Protein AF-A0A519DH75-F1 (afdb_monomer_lite)

Structure (mmCIF, N/CA/C/O backbone):
data_AF-A0A519DH75-F1
#
_entry.id   AF-A0A519DH75-F1
#
loop_
_atom_site.group_PDB
_atom_site.id
_atom_site.type_symbol
_atom_site.label_atom_id
_atom_site.label_alt_id
_atom_site.label_comp_id
_atom_site.label_asym_id
_atom_site.label_entity_id
_atom_site.label_seq_id
_atom_site.pdbx_PDB_ins_code
_atom_site.Cartn_x
_atom_site.Cartn_y
_atom_site.Cartn_z
_atom_site.occupancy
_atom_site.B_iso_or_equiv
_atom_site.auth_seq_id
_atom_site.auth_comp_id
_atom_site.auth_asym_id
_atom_site.auth_atom_id
_atom_site.pdbx_PDB_model_num
ATOM 1 N N . MET A 1 1 ? 2.608 -22.176 -23.591 1.00 41.28 1 MET A N 1
ATOM 2 C CA . MET A 1 1 ? 2.104 -20.956 -24.257 1.00 41.28 1 MET A CA 1
ATOM 3 C C . MET A 1 1 ? 1.040 -20.354 -23.353 1.00 41.28 1 MET A C 1
ATOM 5 O O . MET A 1 1 ? -0.090 -20.808 -23.379 1.00 41.28 1 MET A O 1
ATOM 9 N N . GLN A 1 2 ? 1.446 -19.447 -22.464 1.00 48.12 2 GLN A N 1
ATOM 10 C CA . GLN A 1 2 ? 0.586 -18.844 -21.431 1.00 48.12 2 GLN A CA 1
ATOM 11 C C . GLN A 1 2 ? 1.111 -17.439 -21.049 1.00 48.12 2 GLN A C 1
ATOM 13 O O . GLN A 1 2 ? 0.961 -17.011 -19.919 1.00 48.12 2 GLN A O 1
ATOM 18 N N . SER A 1 3 ? 1.824 -16.746 -21.954 1.00 58.59 3 SER A N 1
ATOM 19 C CA . SER A 1 3 ? 2.622 -15.555 -21.591 1.00 58.59 3 SER A CA 1
ATOM 20 C C . SER A 1 3 ? 2.053 -14.210 -22.051 1.00 58.59 3 SER A C 1
ATOM 22 O O . SER A 1 3 ? 2.518 -13.182 -21.578 1.00 58.59 3 SER A O 1
ATOM 24 N N . GLY A 1 4 ? 1.075 -14.184 -22.963 1.00 61.03 4 GLY A N 1
ATOM 25 C CA . GLY A 1 4 ? 0.545 -12.925 -23.506 1.00 61.03 4 GLY A CA 1
ATOM 26 C C . GLY A 1 4 ? -0.409 -12.196 -22.554 1.00 61.03 4 GLY A C 1
ATOM 27 O O . GLY A 1 4 ? -0.305 -10.986 -22.391 1.00 61.03 4 GLY A O 1
ATOM 28 N N . SER A 1 5 ? -1.307 -12.934 -21.894 1.00 67.19 5 SER A N 1
ATOM 29 C CA . SER A 1 5 ? -2.309 -12.374 -20.975 1.00 67.19 5 SER A CA 1
ATOM 30 C C . SER A 1 5 ? -1.692 -11.884 -19.668 1.00 67.19 5 SER A C 1
ATOM 32 O O . SER A 1 5 ? -1.996 -10.785 -19.220 1.00 67.19 5 SER A O 1
ATOM 34 N N . ASP A 1 6 ? -0.790 -12.676 -19.087 1.00 69.31 6 ASP A N 1
ATOM 35 C CA . ASP A 1 6 ? -0.161 -12.368 -17.800 1.00 69.31 6 ASP A CA 1
ATOM 36 C C . ASP A 1 6 ? 0.754 -11.145 -17.894 1.00 69.31 6 ASP A C 1
ATOM 38 O O . ASP A 1 6 ? 0.817 -10.344 -16.966 1.00 69.31 6 ASP A O 1
ATOM 42 N N . SER A 1 7 ? 1.441 -10.981 -19.028 1.00 74.50 7 SER A N 1
ATOM 43 C CA . SER A 1 7 ? 2.281 -9.809 -19.284 1.00 74.50 7 SER A CA 1
ATOM 44 C C . SER A 1 7 ? 1.445 -8.537 -19.412 1.00 74.50 7 SER A C 1
ATOM 46 O O . SER A 1 7 ? 1.816 -7.514 -18.847 1.00 74.50 7 SER A O 1
ATOM 48 N N . ALA A 1 8 ? 0.318 -8.597 -20.128 1.00 80.44 8 ALA A N 1
ATOM 49 C CA . ALA A 1 8 ? -0.571 -7.450 -20.295 1.00 80.44 8 ALA A CA 1
ATOM 50 C C . ALA A 1 8 ? -1.243 -7.052 -18.971 1.00 80.44 8 ALA A C 1
ATOM 52 O O . ALA A 1 8 ? -1.304 -5.870 -18.648 1.00 80.44 8 ALA A O 1
ATOM 53 N N . LEU A 1 9 ? -1.688 -8.034 -18.176 1.00 83.06 9 LEU A N 1
ATOM 54 C CA . LEU A 1 9 ? -2.251 -7.789 -16.846 1.00 83.06 9 LEU A CA 1
ATOM 55 C C . LEU A 1 9 ? -1.218 -7.131 -15.922 1.00 83.06 9 LEU A C 1
ATOM 57 O O . LEU A 1 9 ? -1.532 -6.166 -15.238 1.00 83.06 9 LEU A O 1
ATOM 61 N N . SER A 1 10 ? 0.021 -7.627 -15.926 1.00 80.25 10 SER A N 1
ATOM 62 C CA . SER A 1 10 ? 1.094 -7.064 -15.103 1.00 80.25 10 SER A CA 1
ATOM 63 C C . SER A 1 10 ? 1.422 -5.621 -15.487 1.00 80.25 10 SER A C 1
ATOM 65 O O . SER A 1 10 ? 1.616 -4.791 -14.609 1.00 80.25 10 SER A O 1
ATOM 67 N N . GLN A 1 11 ? 1.457 -5.305 -16.784 1.00 83.62 11 GLN A N 1
ATOM 68 C CA . GLN A 1 11 ? 1.666 -3.933 -17.261 1.00 83.62 11 GLN A CA 1
ATOM 69 C C . GLN A 1 11 ? 0.516 -3.006 -16.862 1.00 83.62 11 GLN A C 1
ATOM 71 O O . GLN A 1 11 ? 0.757 -1.874 -16.459 1.00 83.62 11 GLN A O 1
ATOM 76 N N . LEU A 1 12 ? -0.722 -3.497 -16.929 1.00 90.38 12 LEU A N 1
ATOM 77 C CA . LEU A 1 12 ? -1.891 -2.741 -16.495 1.00 90.38 12 LEU A CA 1
ATOM 78 C C . LEU A 1 12 ? -1.820 -2.421 -14.995 1.00 90.38 12 LEU A C 1
ATOM 80 O O . LEU A 1 12 ? -2.063 -1.284 -14.621 1.00 90.38 12 LEU A O 1
ATOM 84 N N . ARG A 1 13 ? -1.386 -3.372 -14.159 1.00 91.44 13 ARG A N 1
ATOM 85 C CA . ARG A 1 13 ? -1.165 -3.148 -12.718 1.00 91.44 13 ARG A CA 1
ATOM 86 C C . ARG A 1 13 ? -0.083 -2.109 -12.428 1.00 91.44 13 ARG A C 1
ATOM 88 O O . ARG A 1 13 ? -0.255 -1.302 -11.525 1.00 91.44 13 ARG A O 1
ATOM 95 N N . VAL A 1 14 ? 1.012 -2.110 -13.194 1.00 90.50 14 VAL A N 1
ATOM 96 C CA . VAL A 1 14 ? 2.041 -1.059 -13.091 1.00 90.50 14 VAL A CA 1
ATOM 97 C C . VAL A 1 14 ? 1.432 0.303 -13.421 1.00 90.50 14 VAL A C 1
ATOM 99 O O . VAL A 1 14 ? 1.677 1.260 -12.699 1.00 90.50 14 VAL A O 1
ATOM 102 N N . GLN A 1 15 ? 0.628 0.393 -14.484 1.00 91.00 15 GLN A N 1
ATOM 103 C CA . GLN A 1 15 ? 0.005 1.656 -14.869 1.00 91.00 15 GLN A CA 1
ATOM 104 C C . GLN A 1 15 ? -1.012 2.137 -13.828 1.00 91.00 15 GLN A C 1
ATOM 106 O O . GLN A 1 15 ? -0.970 3.304 -13.471 1.00 91.00 15 GLN A O 1
ATOM 111 N N . GLU A 1 16 ? -1.864 1.251 -13.299 1.00 94.00 16 GLU A N 1
ATOM 112 C CA . GLU A 1 16 ? -2.799 1.578 -12.210 1.00 94.00 16 GLU A CA 1
ATOM 113 C C . GLU A 1 16 ? -2.058 2.144 -10.990 1.00 94.00 16 GLU A C 1
ATOM 115 O O . GLU A 1 16 ? -2.457 3.171 -10.451 1.00 94.00 16 GLU A O 1
ATOM 120 N N . PHE A 1 17 ? -0.946 1.513 -10.600 1.00 94.62 17 PHE A N 1
ATOM 121 C CA . PHE A 1 17 ? -0.090 1.994 -9.518 1.00 94.62 17 PHE A CA 1
ATOM 122 C C . PHE A 1 17 ? 0.490 3.386 -9.804 1.00 94.62 17 PHE A C 1
ATOM 124 O O . PHE A 1 17 ? 0.395 4.279 -8.962 1.00 94.62 17 PHE A O 1
ATOM 131 N N . LEU A 1 18 ? 1.087 3.581 -10.985 1.00 94.00 18 LEU A N 1
ATOM 132 C CA . LEU A 1 18 ? 1.698 4.857 -11.363 1.00 94.00 18 LEU A CA 1
ATOM 133 C C . LEU A 1 18 ? 0.658 5.980 -11.474 1.00 94.00 18 LEU A C 1
ATOM 135 O O . LEU A 1 18 ? 0.928 7.106 -11.059 1.00 94.00 18 LEU A O 1
ATOM 139 N N . ASP A 1 19 ? -0.533 5.673 -11.988 1.00 94.50 19 ASP A N 1
ATOM 140 C CA . ASP A 1 19 ? -1.643 6.619 -12.063 1.00 94.50 19 ASP A CA 1
ATOM 141 C C . ASP A 1 19 ? -2.099 7.034 -10.659 1.00 94.50 19 ASP A C 1
ATOM 143 O O . ASP A 1 19 ? -2.342 8.215 -10.420 1.00 94.50 19 ASP A O 1
ATOM 147 N N . GLU A 1 20 ? -2.180 6.097 -9.712 1.00 94.75 20 GLU A N 1
ATOM 148 C CA . GLU A 1 20 ? -2.582 6.391 -8.336 1.00 94.75 20 GLU A CA 1
ATOM 149 C C . GLU A 1 20 ? -1.586 7.320 -7.638 1.00 94.75 20 GLU A C 1
ATOM 151 O O . GLU A 1 20 ? -1.981 8.389 -7.175 1.00 94.75 20 GLU A O 1
ATOM 156 N N . VAL A 1 21 ? -0.285 6.999 -7.658 1.00 93.88 21 VAL A N 1
ATOM 157 C CA . VAL A 1 21 ? 0.735 7.862 -7.031 1.00 93.88 21 VAL A CA 1
ATOM 158 C C . VAL A 1 21 ? 0.836 9.234 -7.698 1.00 93.88 21 VAL A C 1
ATOM 160 O O . VAL A 1 21 ? 1.125 10.214 -7.018 1.00 93.88 21 VAL A O 1
ATOM 163 N N . CYS A 1 22 ? 0.563 9.348 -9.004 1.00 90.12 22 CYS A N 1
ATOM 164 C CA . CYS A 1 22 ? 0.536 10.640 -9.700 1.00 90.12 22 CYS A CA 1
ATOM 165 C C . CYS A 1 22 ? -0.623 11.545 -9.263 1.00 90.12 22 CYS A C 1
ATOM 167 O O . CYS A 1 22 ? -0.550 12.754 -9.476 1.00 90.12 22 CYS A O 1
ATOM 169 N N . ASN A 1 23 ? -1.685 10.975 -8.691 1.00 93.12 23 ASN A N 1
ATOM 170 C CA . ASN A 1 23 ? -2.850 11.720 -8.220 1.00 93.12 23 ASN A CA 1
ATOM 171 C C . ASN A 1 23 ? -2.766 12.093 -6.730 1.00 93.12 23 ASN A C 1
ATOM 173 O O . ASN A 1 23 ? -3.669 12.762 -6.230 1.00 93.12 23 ASN A O 1
ATOM 177 N N . LEU A 1 24 ? -1.707 11.688 -6.020 1.00 93.25 24 LEU A N 1
ATOM 178 C CA . LEU A 1 24 ? -1.492 12.056 -4.622 1.00 93.25 24 LEU A CA 1
ATOM 179 C C . LEU A 1 24 ? -0.765 13.399 -4.514 1.00 93.25 24 LEU A C 1
ATOM 181 O O . LEU A 1 24 ? 0.345 13.554 -5.025 1.00 93.25 24 LEU A O 1
ATOM 185 N N . GLU A 1 25 ? -1.347 14.344 -3.772 1.00 92.44 25 GLU A N 1
ATOM 186 C CA . GLU A 1 25 ? -0.719 15.645 -3.487 1.00 92.44 25 GLU A CA 1
ATOM 187 C C . GLU A 1 25 ? 0.646 15.474 -2.789 1.00 92.44 25 GLU A C 1
ATOM 189 O O . GLU A 1 25 ? 1.610 16.181 -3.088 1.00 92.44 25 GLU A O 1
ATOM 194 N N . SER A 1 26 ? 0.776 14.468 -1.915 1.00 90.69 26 SER A N 1
ATOM 195 C CA . SER A 1 26 ? 2.027 14.129 -1.218 1.00 90.69 26 SER A CA 1
ATOM 196 C C . SER A 1 26 ? 3.159 13.687 -2.156 1.00 90.69 26 SER A C 1
ATOM 198 O O . SER A 1 26 ? 4.336 13.799 -1.803 1.00 90.69 26 SER A O 1
ATOM 200 N N . CYS A 1 27 ? 2.832 13.256 -3.377 1.00 92.06 27 CYS A N 1
ATOM 201 C CA . CYS A 1 27 ? 3.791 12.793 -4.374 1.00 92.06 27 CYS A CA 1
ATOM 202 C C . CYS A 1 27 ? 4.213 13.867 -5.384 1.00 92.06 27 CYS A C 1
ATOM 204 O O . CYS A 1 27 ? 5.104 13.582 -6.184 1.00 92.06 27 CYS A O 1
ATOM 206 N N . GLU A 1 28 ? 3.652 15.085 -5.369 1.00 91.31 28 GLU A N 1
ATOM 207 C CA . GLU A 1 28 ? 3.886 16.114 -6.405 1.00 91.31 28 GLU A CA 1
ATOM 208 C C . GLU A 1 28 ? 5.375 16.361 -6.713 1.00 91.31 28 GLU A C 1
ATOM 210 O O . GLU A 1 28 ? 5.780 16.439 -7.875 1.00 91.31 28 GLU A O 1
ATOM 215 N N . ASN A 1 29 ? 6.217 16.421 -5.676 1.00 93.00 29 ASN A N 1
ATOM 216 C CA . ASN A 1 29 ? 7.660 16.660 -5.814 1.00 93.00 29 ASN A CA 1
ATOM 217 C C . ASN A 1 29 ? 8.474 15.400 -6.157 1.00 93.00 29 ASN A C 1
ATOM 219 O O . ASN A 1 29 ? 9.674 15.489 -6.414 1.00 93.00 29 ASN A O 1
ATOM 223 N N . HIS A 1 30 ? 7.831 14.235 -6.168 1.00 93.69 30 HIS A N 1
ATOM 224 C CA . HIS A 1 30 ? 8.458 12.921 -6.304 1.00 93.69 30 HIS A CA 1
ATOM 225 C C . HIS A 1 30 ? 7.920 12.128 -7.507 1.00 93.69 30 HIS A C 1
ATOM 227 O O . HIS A 1 30 ? 8.329 10.988 -7.729 1.00 93.69 30 HIS A O 1
ATOM 233 N N . ILE A 1 31 ? 7.066 12.736 -8.342 1.00 93.44 31 ILE A N 1
ATOM 234 C CA . ILE A 1 31 ? 6.483 12.104 -9.538 1.00 93.44 31 ILE A CA 1
ATOM 235 C C . ILE A 1 31 ? 7.562 11.524 -10.460 1.00 93.44 31 ILE A C 1
ATOM 237 O O . ILE A 1 31 ? 7.395 10.427 -10.991 1.00 93.44 31 ILE A O 1
ATOM 241 N N . SER A 1 32 ? 8.682 12.231 -10.663 1.00 94.38 32 SER A N 1
ATOM 242 C CA . SER A 1 32 ? 9.764 11.725 -11.518 1.00 94.38 32 SER A CA 1
ATOM 243 C C . SER A 1 32 ? 10.405 10.464 -10.949 1.00 94.3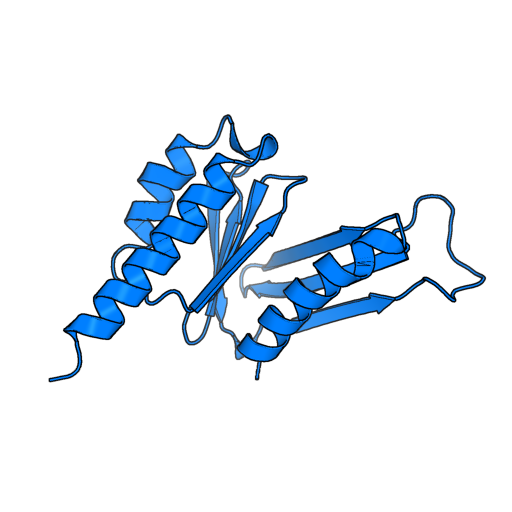8 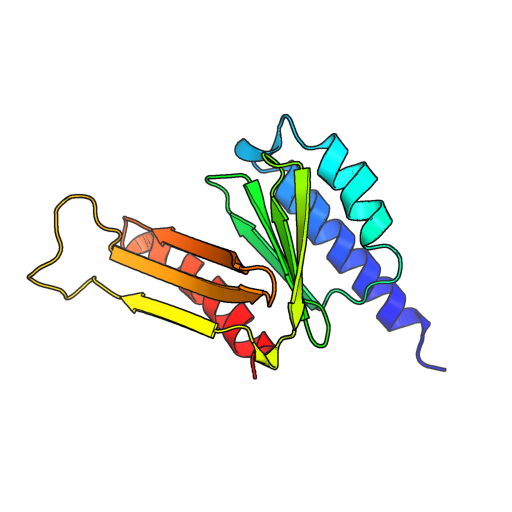32 SER A C 1
ATOM 245 O O . SER A 1 32 ? 10.747 9.569 -11.714 1.00 94.38 32 SER A O 1
ATOM 247 N N . TRP A 1 33 ? 10.533 10.380 -9.625 1.00 95.56 33 TRP A N 1
ATOM 248 C CA . TRP A 1 33 ? 11.101 9.212 -8.964 1.00 95.56 33 TRP A CA 1
ATOM 249 C C . TRP A 1 33 ? 10.206 7.987 -9.164 1.00 95.56 33 TRP A C 1
ATOM 251 O O . TRP A 1 33 ? 10.684 6.936 -9.583 1.00 95.56 33 TRP A O 1
ATOM 261 N N . TYR A 1 34 ? 8.889 8.140 -9.002 1.00 94.69 34 TYR A N 1
ATOM 262 C CA . TYR A 1 34 ? 7.948 7.057 -9.288 1.00 94.69 34 TYR A CA 1
ATOM 263 C C . TYR A 1 34 ? 7.919 6.663 -10.776 1.00 94.69 34 TYR A C 1
ATOM 265 O O . TYR A 1 34 ? 8.085 5.492 -11.120 1.00 94.69 34 TYR A O 1
ATOM 273 N N . ASN A 1 35 ? 7.757 7.634 -11.678 1.00 93.44 35 ASN A N 1
ATOM 274 C CA . ASN A 1 35 ? 7.550 7.362 -13.105 1.00 93.44 35 ASN A CA 1
ATOM 275 C C . ASN A 1 35 ? 8.812 6.953 -13.870 1.00 93.44 35 ASN A C 1
ATOM 277 O O . ASN A 1 35 ? 8.702 6.396 -14.963 1.00 93.44 35 ASN A O 1
ATOM 281 N N . VAL A 1 36 ? 10.001 7.248 -13.343 1.00 93.19 36 VAL A N 1
ATOM 282 C CA . VAL A 1 36 ? 11.272 6.904 -13.990 1.00 93.19 36 VAL A CA 1
ATOM 283 C C . VAL A 1 36 ? 11.991 5.833 -13.191 1.00 93.19 36 VAL A C 1
ATOM 285 O O . VAL A 1 36 ? 12.187 4.729 -13.700 1.00 93.19 36 VAL A O 1
ATOM 288 N N . ASP A 1 37 ? 12.371 6.130 -11.950 1.00 94.62 37 ASP A N 1
ATOM 289 C CA . ASP A 1 37 ? 13.253 5.262 -11.173 1.00 94.62 37 ASP A CA 1
ATOM 290 C C . ASP A 1 37 ? 12.520 3.996 -10.710 1.00 94.62 37 ASP A C 1
ATOM 292 O O . ASP A 1 37 ? 12.928 2.884 -11.057 1.00 94.62 37 ASP A O 1
ATOM 296 N N . VAL A 1 38 ? 11.393 4.151 -10.007 1.00 94.44 38 VAL A N 1
ATOM 297 C CA . VAL A 1 38 ? 10.588 3.022 -9.512 1.00 94.44 38 VAL A CA 1
ATOM 298 C C . VAL A 1 38 ? 10.044 2.201 -10.682 1.00 94.44 38 VAL A C 1
ATOM 300 O O . VAL A 1 38 ? 10.198 0.981 -10.693 1.00 94.44 38 VAL A O 1
ATOM 303 N N . ALA A 1 39 ? 9.484 2.846 -11.711 1.00 92.81 39 ALA A N 1
ATOM 304 C CA . ALA A 1 39 ? 8.991 2.162 -12.907 1.00 92.81 39 ALA A CA 1
ATOM 305 C C . ALA A 1 39 ? 10.071 1.300 -13.590 1.00 92.81 39 ALA A C 1
ATOM 307 O O . ALA A 1 39 ? 9.796 0.164 -13.979 1.00 92.81 39 ALA A O 1
ATOM 308 N N . THR A 1 40 ? 11.310 1.801 -13.679 1.00 93.12 40 THR A N 1
ATOM 309 C CA . THR A 1 40 ? 12.442 1.039 -14.231 1.00 93.12 40 THR A CA 1
ATOM 310 C C . THR A 1 40 ? 12.789 -0.162 -13.350 1.00 93.12 40 THR A C 1
ATOM 312 O O . THR A 1 40 ? 13.021 -1.256 -13.859 1.00 93.12 40 THR A O 1
ATOM 315 N N . MET A 1 41 ? 12.795 -0.002 -12.023 1.00 92.88 41 MET A N 1
ATOM 316 C CA . MET A 1 41 ? 13.094 -1.104 -11.094 1.00 92.88 41 MET A CA 1
ATOM 317 C C . MET A 1 41 ? 11.989 -2.170 -11.045 1.00 92.88 41 MET A C 1
ATOM 319 O O . MET A 1 41 ? 12.258 -3.322 -10.704 1.00 92.88 41 MET A O 1
ATOM 323 N N . LEU A 1 42 ? 10.756 -1.810 -11.405 1.00 90.31 42 LEU A N 1
ATOM 324 C CA . LEU A 1 42 ? 9.626 -2.733 -11.518 1.00 90.31 42 LEU A CA 1
ATOM 325 C C . LEU A 1 42 ? 9.548 -3.437 -12.878 1.00 90.31 42 LEU A C 1
ATOM 327 O O . LEU A 1 42 ? 8.681 -4.296 -13.068 1.00 90.31 42 LEU A O 1
ATOM 331 N N . GLU A 1 43 ? 10.426 -3.115 -13.831 1.00 88.38 43 GLU A N 1
ATOM 332 C CA . GLU A 1 43 ? 10.397 -3.731 -15.153 1.00 88.38 43 GLU A CA 1
ATOM 333 C C . GLU A 1 43 ? 10.571 -5.258 -15.052 1.00 88.38 43 GLU A C 1
ATOM 335 O O . GLU A 1 43 ? 11.539 -5.783 -14.505 1.00 88.38 43 GLU A O 1
ATOM 340 N N . GLY A 1 44 ? 9.594 -6.001 -15.580 1.00 86.25 44 GLY A N 1
ATOM 341 C CA . GLY A 1 44 ? 9.578 -7.466 -15.530 1.00 86.25 44 GLY A CA 1
ATOM 342 C C . GLY A 1 44 ? 9.046 -8.070 -14.223 1.00 86.25 44 GLY A C 1
ATOM 343 O O . GLY A 1 44 ? 8.864 -9.292 -14.158 1.00 86.25 44 GLY A O 1
ATOM 344 N N . CYS A 1 45 ? 8.731 -7.257 -13.211 1.00 89.44 45 CYS A N 1
ATOM 345 C CA . CYS A 1 45 ? 8.069 -7.716 -11.993 1.00 89.44 45 CYS A CA 1
ATOM 346 C C . CYS A 1 45 ? 6.596 -8.051 -12.259 1.00 89.44 45 CYS A C 1
ATOM 348 O O . CYS A 1 45 ? 5.891 -7.336 -12.969 1.00 89.44 45 CYS A O 1
ATOM 350 N N . LYS A 1 46 ? 6.113 -9.145 -11.655 1.00 90.94 46 LYS A N 1
ATOM 351 C CA . LYS A 1 46 ? 4.694 -9.524 -11.686 1.00 90.94 46 LYS A CA 1
ATOM 352 C C . LYS A 1 46 ? 3.963 -8.905 -10.499 1.00 90.94 46 LYS A C 1
ATOM 354 O O . LYS A 1 46 ? 3.949 -9.503 -9.422 1.00 90.94 46 LYS A O 1
ATOM 359 N N . ILE A 1 47 ? 3.370 -7.734 -10.712 1.00 92.50 47 ILE A N 1
ATOM 360 C CA . ILE A 1 47 ? 2.604 -7.023 -9.683 1.00 92.50 47 ILE A CA 1
ATOM 361 C C . ILE A 1 47 ? 1.244 -7.703 -9.489 1.00 92.50 47 ILE A C 1
ATOM 363 O O . ILE A 1 47 ? 0.529 -7.997 -10.449 1.00 92.50 47 ILE A O 1
ATOM 367 N N . ARG A 1 48 ? 0.903 -7.983 -8.231 1.00 93.75 48 ARG A N 1
ATOM 368 C CA . ARG A 1 48 ? -0.387 -8.543 -7.801 1.00 93.75 48 ARG A CA 1
ATOM 369 C C . ARG A 1 48 ? -1.372 -7.467 -7.375 1.00 93.75 48 ARG A C 1
ATOM 371 O O . ARG A 1 48 ? -2.567 -7.637 -7.600 1.00 93.75 48 ARG A O 1
ATOM 378 N N . GLY A 1 49 ? -0.855 -6.377 -6.833 1.00 94.62 49 GLY A N 1
ATOM 379 C CA . GLY A 1 49 ? -1.588 -5.187 -6.440 1.00 94.62 49 GLY A CA 1
ATOM 380 C C . GLY A 1 49 ? -0.633 -4.183 -5.814 1.00 94.62 49 GLY A C 1
ATOM 381 O O . GLY A 1 49 ? 0.575 -4.433 -5.727 1.00 94.62 49 GLY A O 1
ATOM 382 N N . HIS A 1 50 ? -1.184 -3.080 -5.344 1.00 97.00 50 HIS A N 1
ATOM 383 C CA . HIS A 1 50 ? -0.466 -2.035 -4.633 1.00 97.00 50 HIS A CA 1
ATOM 384 C C . HIS A 1 50 ? -1.387 -1.404 -3.587 1.00 97.00 50 HIS A C 1
ATOM 386 O O . HIS A 1 50 ? -2.587 -1.660 -3.589 1.00 97.00 50 HIS A O 1
ATOM 392 N N . SER A 1 51 ? -0.798 -0.627 -2.689 1.00 97.12 51 SER A N 1
ATOM 393 C CA . SER A 1 51 ? -1.474 0.230 -1.716 1.00 97.12 51 SER A CA 1
ATOM 394 C C . SER A 1 51 ? -0.685 1.528 -1.647 1.00 97.12 51 SER A C 1
ATOM 396 O O . SER A 1 51 ? 0.547 1.482 -1.589 1.00 97.12 51 SER A O 1
ATOM 398 N N . THR A 1 52 ? -1.358 2.674 -1.671 1.00 96.50 52 THR A N 1
ATOM 399 C CA . THR A 1 52 ? -0.710 3.983 -1.538 1.00 96.50 52 THR A CA 1
ATOM 400 C C . THR A 1 52 ? -1.154 4.668 -0.253 1.00 96.50 52 THR A C 1
ATOM 402 O O . THR A 1 52 ? -2.273 4.468 0.211 1.00 96.50 52 THR A O 1
ATOM 405 N N . ASN A 1 53 ? -0.243 5.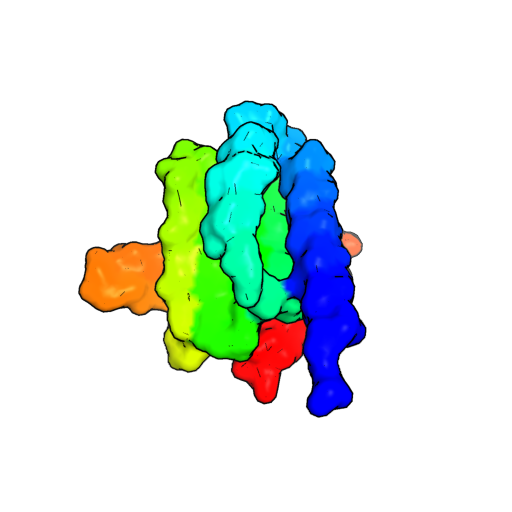401 0.384 1.00 95.50 53 ASN A N 1
ATOM 406 C CA . ASN A 1 53 ? -0.546 6.214 1.552 1.00 95.50 53 ASN A CA 1
ATOM 407 C C . ASN A 1 53 ? -0.685 7.681 1.112 1.00 95.50 53 ASN A C 1
ATOM 409 O O . ASN A 1 53 ? 0.316 8.300 0.732 1.00 95.50 53 ASN A O 1
ATOM 413 N N . PRO A 1 54 ? -1.899 8.255 1.151 1.00 92.81 54 PRO A N 1
ATOM 414 C CA . PRO A 1 54 ? -2.116 9.644 0.769 1.00 92.81 54 PRO A CA 1
ATOM 415 C C . PRO A 1 54 ? -1.350 10.650 1.634 1.00 92.81 54 PRO A C 1
ATOM 417 O O . PRO A 1 54 ? -0.946 11.693 1.115 1.00 92.81 54 PRO A O 1
ATOM 420 N N . ASP A 1 55 ? -1.100 10.337 2.907 1.00 92.25 55 ASP A N 1
ATOM 421 C CA . ASP A 1 55 ? -0.552 11.285 3.884 1.00 92.25 55 ASP A CA 1
ATOM 422 C C . ASP A 1 55 ? 0.933 11.579 3.652 1.00 92.25 55 ASP A C 1
ATOM 424 O O . ASP A 1 55 ? 1.405 12.709 3.818 1.00 92.25 55 ASP A O 1
ATOM 428 N N . ASP A 1 56 ? 1.701 10.565 3.254 1.00 92.12 56 ASP A N 1
ATOM 429 C CA . ASP A 1 56 ? 3.150 10.676 3.096 1.00 92.12 56 ASP A CA 1
ATOM 430 C C . ASP A 1 56 ? 3.680 10.284 1.715 1.00 92.12 56 ASP A C 1
ATOM 432 O O . ASP A 1 56 ? 4.858 10.533 1.439 1.00 92.12 56 ASP A O 1
ATOM 436 N N . GLY A 1 57 ? 2.822 9.753 0.844 1.00 93.75 57 GLY A N 1
ATOM 437 C CA . GLY A 1 57 ? 3.163 9.323 -0.505 1.00 93.75 57 GLY A CA 1
ATOM 438 C C . GLY A 1 57 ? 3.893 7.982 -0.553 1.00 93.75 57 GLY A C 1
ATOM 439 O O . GLY A 1 57 ? 4.317 7.565 -1.635 1.00 93.75 57 GLY A O 1
ATOM 440 N N . THR A 1 58 ? 4.075 7.300 0.582 1.00 95.75 58 THR A N 1
ATOM 441 C CA . THR A 1 58 ? 4.654 5.955 0.608 1.00 95.75 58 THR A CA 1
ATOM 442 C C . THR A 1 58 ? 3.727 4.970 -0.091 1.00 95.75 58 THR A C 1
ATOM 444 O O . THR A 1 58 ? 2.503 5.125 -0.120 1.00 95.75 58 THR A O 1
ATOM 447 N N . ALA A 1 59 ? 4.307 3.935 -0.686 1.00 96.81 59 ALA A N 1
ATOM 448 C CA . ALA A 1 59 ? 3.530 2.913 -1.363 1.00 96.81 59 ALA A CA 1
ATOM 449 C C . ALA A 1 59 ? 4.081 1.517 -1.106 1.00 96.81 59 ALA A C 1
ATOM 451 O O . ALA A 1 59 ? 5.290 1.310 -1.005 1.00 96.81 59 ALA A O 1
ATOM 452 N N . ILE A 1 60 ? 3.175 0.547 -1.069 1.00 97.06 60 ILE A N 1
ATOM 453 C CA . ILE A 1 60 ? 3.497 -0.873 -1.060 1.00 97.06 60 ILE A CA 1
ATOM 454 C C . ILE A 1 60 ? 3.090 -1.485 -2.386 1.00 97.06 60 ILE A C 1
ATOM 456 O O . ILE A 1 60 ? 1.978 -1.301 -2.868 1.00 97.06 60 ILE A O 1
ATOM 460 N N . ILE A 1 61 ? 3.991 -2.280 -2.949 1.00 97.06 61 ILE A N 1
ATOM 461 C CA . ILE A 1 61 ? 3.777 -3.039 -4.172 1.00 97.06 61 ILE A CA 1
ATOM 462 C C . ILE A 1 61 ? 3.850 -4.517 -3.824 1.00 97.06 61 ILE A C 1
ATOM 464 O O . ILE A 1 61 ? 4.885 -5.022 -3.383 1.00 97.06 61 ILE A O 1
ATOM 468 N N . PHE A 1 62 ? 2.754 -5.229 -4.055 1.00 97.00 62 PHE A N 1
ATOM 469 C CA . PHE A 1 62 ? 2.644 -6.652 -3.775 1.00 97.00 62 PHE A CA 1
ATOM 470 C C . PHE A 1 62 ? 3.129 -7.460 -4.980 1.00 97.00 62 PHE A C 1
ATOM 472 O O . PHE A 1 62 ? 2.549 -7.404 -6.067 1.00 97.00 62 PHE A O 1
ATOM 479 N N . LEU A 1 63 ? 4.192 -8.240 -4.792 1.00 95.69 63 LEU A N 1
ATOM 480 C CA . LEU A 1 63 ? 4.700 -9.214 -5.762 1.00 95.69 63 LEU A CA 1
ATOM 481 C C . LEU A 1 63 ? 4.180 -10.618 -5.411 1.00 95.69 63 LEU A C 1
ATOM 483 O O . LEU A 1 63 ? 3.331 -10.783 -4.544 1.00 95.69 63 LEU A O 1
ATOM 487 N N . ASN A 1 64 ? 4.650 -11.669 -6.090 1.00 93.62 64 ASN A N 1
ATOM 488 C CA . ASN A 1 64 ? 4.186 -13.037 -5.802 1.00 93.62 64 ASN A CA 1
ATOM 489 C C . ASN A 1 64 ? 4.490 -13.492 -4.364 1.00 93.62 64 ASN A C 1
ATOM 491 O O . ASN A 1 64 ? 3.618 -14.035 -3.699 1.00 93.62 64 ASN A O 1
ATOM 495 N N . GLU A 1 65 ? 5.729 -13.284 -3.914 1.00 95.62 65 GLU A N 1
ATOM 496 C CA . GLU A 1 65 ? 6.268 -13.851 -2.665 1.00 95.62 65 GLU A CA 1
ATOM 497 C C . GLU A 1 65 ? 6.928 -12.782 -1.784 1.00 95.62 65 GLU A C 1
ATOM 499 O O . GLU A 1 65 ? 7.700 -13.087 -0.873 1.00 95.62 65 GLU A O 1
ATOM 504 N N . SER A 1 66 ? 6.673 -11.510 -2.078 1.00 96.00 66 SER A N 1
ATOM 505 C CA . SER A 1 66 ? 7.282 -10.379 -1.390 1.00 96.00 66 SER A CA 1
ATOM 506 C C . SER A 1 66 ? 6.509 -9.088 -1.610 1.00 96.00 66 SER A C 1
ATOM 508 O O . SER A 1 66 ? 5.688 -8.993 -2.523 1.00 96.00 66 SER A O 1
ATOM 510 N N . VAL A 1 67 ? 6.806 -8.097 -0.778 1.00 96.81 67 VAL A N 1
ATOM 511 C CA . VAL A 1 67 ? 6.423 -6.705 -0.996 1.00 96.81 67 VAL A CA 1
ATOM 512 C C . VAL A 1 67 ? 7.646 -5.852 -1.282 1.00 96.81 67 VAL A C 1
ATOM 514 O O . VAL A 1 67 ? 8.749 -6.146 -0.813 1.00 96.81 67 VAL A O 1
ATOM 517 N N . VAL A 1 68 ? 7.429 -4.780 -2.034 1.00 96.00 68 VAL A N 1
ATOM 518 C CA . VAL A 1 68 ? 8.368 -3.670 -2.166 1.00 96.00 68 VAL A CA 1
ATOM 519 C C . VAL A 1 68 ? 7.724 -2.431 -1.565 1.00 96.00 68 VAL A C 1
ATOM 521 O O . VAL A 1 68 ? 6.599 -2.097 -1.920 1.00 96.00 68 VAL A O 1
ATOM 524 N N . VAL A 1 69 ? 8.435 -1.779 -0.657 1.00 95.94 69 VAL A N 1
ATOM 525 C CA . VAL A 1 69 ? 8.053 -0.514 -0.035 1.00 95.94 69 VAL A CA 1
ATOM 526 C C . VAL A 1 69 ? 8.805 0.590 -0.753 1.00 95.94 69 VAL A C 1
ATOM 528 O O . VAL A 1 69 ? 10.025 0.500 -0.901 1.00 95.94 69 VAL A O 1
ATOM 531 N N . CYS A 1 70 ? 8.080 1.601 -1.206 1.00 96.06 70 CYS A N 1
ATOM 532 C CA . CYS A 1 70 ? 8.615 2.791 -1.842 1.00 96.06 70 CYS A CA 1
ATOM 533 C C . CYS A 1 70 ? 8.407 3.975 -0.900 1.00 96.06 70 CYS A C 1
ATOM 535 O O . CYS A 1 70 ? 7.267 4.317 -0.589 1.00 96.06 70 CYS A O 1
ATOM 537 N N . ASP A 1 71 ? 9.501 4.600 -0.476 1.00 94.69 71 ASP A N 1
ATOM 538 C CA . ASP A 1 71 ? 9.472 5.862 0.258 1.00 94.69 71 ASP A CA 1
ATOM 539 C C . ASP A 1 71 ? 10.001 6.979 -0.652 1.00 94.69 71 ASP A C 1
ATOM 541 O O . ASP A 1 71 ? 11.212 7.036 -0.909 1.00 94.69 71 ASP A O 1
ATOM 545 N N . PRO A 1 72 ? 9.125 7.866 -1.157 1.00 93.44 72 PRO A N 1
ATOM 546 C CA . PRO A 1 72 ? 9.536 8.929 -2.064 1.00 93.44 72 PRO A CA 1
ATOM 547 C C . PRO A 1 72 ? 10.350 10.031 -1.381 1.00 93.44 72 PRO A C 1
ATOM 549 O O . PRO A 1 72 ? 11.164 10.675 -2.048 1.00 93.44 72 PRO A O 1
ATOM 552 N N . LYS A 1 73 ? 10.160 10.254 -0.074 1.00 91.69 73 LYS A N 1
ATOM 553 C CA . LYS A 1 73 ? 10.859 11.301 0.685 1.00 91.69 73 LYS A CA 1
ATOM 554 C C . LYS A 1 73 ? 12.312 10.908 0.915 1.00 91.69 73 LYS A C 1
ATOM 556 O O . LYS A 1 73 ? 13.207 11.725 0.706 1.00 91.69 73 LYS A O 1
ATOM 561 N N . GLU A 1 74 ? 12.538 9.643 1.254 1.00 91.56 74 GLU A N 1
ATOM 562 C CA . GLU A 1 74 ? 13.878 9.070 1.410 1.00 91.56 74 GLU A CA 1
ATOM 563 C C . GLU A 1 74 ? 14.485 8.600 0.074 1.00 91.56 74 GLU A C 1
ATOM 565 O O . GLU A 1 74 ? 15.672 8.273 -0.001 1.00 91.56 74 GLU A O 1
ATOM 570 N N . GLY A 1 75 ? 13.684 8.551 -0.996 1.00 92.62 75 GLY A N 1
ATOM 571 C CA . GLY A 1 75 ? 14.088 8.031 -2.304 1.00 92.62 75 GLY A CA 1
ATOM 572 C C . GLY A 1 75 ? 14.489 6.556 -2.247 1.00 92.62 75 GLY A C 1
ATOM 573 O O . GLY A 1 75 ? 15.390 6.125 -2.974 1.00 92.62 75 GLY A O 1
ATOM 574 N N . SER A 1 76 ? 13.867 5.789 -1.348 1.00 92.69 76 SER A N 1
ATOM 575 C CA . SER A 1 76 ? 14.285 4.431 -1.008 1.00 92.69 76 SER A CA 1
ATOM 576 C C . SER A 1 76 ? 13.278 3.379 -1.472 1.00 92.69 76 SER A C 1
ATOM 578 O O . SER A 1 76 ? 12.069 3.604 -1.489 1.00 92.69 76 SER A O 1
ATOM 580 N N . MET A 1 77 ? 13.796 2.211 -1.859 1.00 94.12 77 MET A N 1
ATOM 581 C CA . MET A 1 77 ? 13.003 1.020 -2.152 1.00 94.12 77 MET A CA 1
ATOM 582 C C . MET A 1 77 ? 13.514 -0.145 -1.315 1.00 94.12 77 MET A C 1
ATOM 584 O O . MET A 1 77 ? 14.700 -0.483 -1.363 1.00 94.12 77 MET A O 1
ATOM 588 N N . GLN A 1 78 ? 12.621 -0.773 -0.560 1.00 94.06 78 GLN A N 1
ATOM 589 C CA . GLN A 1 78 ? 12.953 -1.852 0.366 1.00 94.06 78 GLN A CA 1
ATOM 590 C C . GLN A 1 78 ? 12.106 -3.079 0.049 1.00 94.06 78 GLN A C 1
ATOM 592 O O . GLN A 1 78 ? 10.918 -2.970 -0.227 1.00 94.06 78 GLN A O 1
ATOM 597 N N . HIS A 1 79 ? 12.712 -4.262 0.069 1.00 94.44 79 HIS A N 1
ATOM 598 C CA . HIS A 1 79 ? 12.045 -5.502 -0.317 1.00 94.44 79 HIS A CA 1
ATOM 599 C C . HIS A 1 79 ? 11.939 -6.457 0.872 1.00 94.44 79 HIS A C 1
ATOM 601 O O . HIS A 1 79 ? 12.958 -6.844 1.450 1.00 94.44 79 HIS A O 1
ATOM 607 N N . TYR A 1 80 ? 10.726 -6.933 1.156 1.00 95.62 80 TYR A N 1
ATOM 608 C CA . TYR A 1 80 ? 10.440 -7.827 2.277 1.00 95.62 80 TYR A CA 1
ATOM 609 C C . TYR A 1 80 ? 9.784 -9.131 1.797 1.00 95.62 80 TYR A C 1
ATOM 611 O O . TYR A 1 80 ? 8.768 -9.085 1.099 1.00 95.62 80 TYR A O 1
ATOM 619 N N . PRO A 1 81 ? 10.333 -10.315 2.140 1.00 95.62 81 PRO A N 1
ATOM 620 C CA . PRO A 1 81 ? 9.697 -11.595 1.831 1.00 95.62 81 PRO A CA 1
ATOM 621 C C . PRO A 1 81 ? 8.334 -11.732 2.517 1.00 95.62 81 PRO A C 1
ATOM 623 O O . PRO A 1 81 ? 8.209 -11.430 3.700 1.00 95.62 81 PRO A O 1
ATOM 626 N N . ARG A 1 82 ? 7.337 -12.287 1.817 1.00 96.56 82 ARG A N 1
ATOM 627 C CA . ARG A 1 82 ? 5.959 -12.462 2.314 1.00 96.56 82 ARG A CA 1
ATOM 628 C C . ARG A 1 82 ? 5.886 -13.169 3.663 1.00 96.56 82 ARG A C 1
ATOM 630 O O . ARG A 1 82 ? 5.143 -12.743 4.532 1.00 96.56 82 ARG A O 1
ATOM 637 N N . GLY A 1 83 ? 6.698 -14.208 3.862 1.00 95.31 83 GLY A N 1
ATOM 638 C CA . GLY A 1 83 ? 6.735 -14.963 5.120 1.00 95.31 83 GLY A CA 1
ATOM 639 C C . GLY A 1 83 ? 7.266 -14.190 6.336 1.00 95.31 83 GLY A C 1
ATOM 640 O O . GLY A 1 83 ? 7.273 -14.747 7.428 1.00 95.31 83 GLY A O 1
ATOM 641 N N . MET A 1 84 ? 7.740 -12.954 6.153 1.00 94.50 84 MET A N 1
ATOM 642 C CA . MET A 1 84 ? 8.196 -12.057 7.224 1.00 94.50 84 MET A CA 1
ATOM 643 C C . MET A 1 84 ? 7.264 -10.859 7.433 1.00 94.50 84 MET A C 1
ATOM 645 O O . MET A 1 84 ? 7.479 -10.087 8.361 1.00 94.50 84 MET A O 1
ATOM 649 N N . VAL A 1 85 ? 6.246 -10.695 6.582 1.00 97.19 85 VAL A N 1
ATOM 650 C CA . VAL A 1 85 ? 5.304 -9.583 6.682 1.00 97.19 85 VAL A CA 1
ATOM 651 C C . VAL A 1 85 ? 4.173 -9.960 7.630 1.00 97.19 85 VAL A C 1
ATOM 653 O O . VAL A 1 85 ? 3.503 -10.980 7.465 1.00 97.19 85 VAL A O 1
ATOM 656 N N . HIS A 1 86 ? 3.959 -9.105 8.618 1.00 97.06 86 HIS A N 1
ATOM 657 C CA . HIS A 1 86 ? 2.868 -9.167 9.574 1.00 97.06 86 HIS A CA 1
ATOM 658 C C . HIS A 1 86 ? 1.814 -8.122 9.216 1.00 97.06 86 HIS A C 1
ATOM 660 O O . HIS A 1 86 ? 2.140 -7.084 8.646 1.00 97.06 86 HIS A O 1
ATOM 666 N N . CYS A 1 87 ? 0.557 -8.404 9.551 1.00 97.81 87 CYS A N 1
ATOM 667 C CA . CYS A 1 87 ? -0.552 -7.472 9.398 1.00 97.81 87 CYS A CA 1
ATOM 668 C C . CYS A 1 87 ? -1.257 -7.313 10.743 1.00 97.81 87 CYS A C 1
ATOM 670 O O . CYS A 1 87 ? -1.650 -8.314 11.353 1.00 97.81 87 CYS A O 1
ATOM 672 N N . PHE A 1 88 ? -1.404 -6.070 11.186 1.00 98.06 88 PHE A N 1
ATOM 673 C CA . PHE A 1 88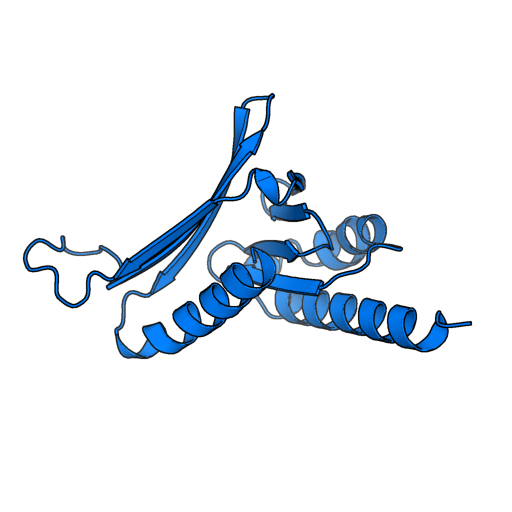 ? -2.113 -5.694 12.402 1.00 98.06 88 PHE A CA 1
ATOM 674 C C . PHE A 1 88 ? -3.332 -4.842 12.051 1.00 98.06 88 PHE A C 1
ATOM 676 O O . PHE A 1 88 ? -3.320 -4.088 11.077 1.00 98.06 88 PHE A O 1
ATOM 683 N N . VAL A 1 89 ? -4.401 -5.005 12.829 1.00 97.69 89 VAL A N 1
ATOM 684 C CA . VAL A 1 89 ? -5.667 -4.285 12.670 1.00 97.69 89 VAL A CA 1
ATOM 685 C C . VAL A 1 89 ? -6.171 -3.923 14.056 1.00 97.69 89 VAL A C 1
ATOM 687 O O . VAL A 1 89 ? -6.465 -4.817 14.852 1.00 97.69 89 VAL A O 1
ATOM 690 N N . ASP A 1 90 ? -6.320 -2.630 14.303 1.00 95.94 90 ASP A N 1
ATOM 691 C CA . ASP A 1 90 ? -6.841 -2.074 15.542 1.00 95.94 90 ASP A CA 1
ATOM 692 C C . ASP A 1 90 ? -8.150 -1.330 15.258 1.00 95.94 90 ASP A C 1
ATOM 694 O O . ASP A 1 90 ? -8.189 -0.344 14.524 1.00 95.94 90 ASP A O 1
ATOM 698 N N . ASP A 1 91 ? -9.242 -1.810 15.856 1.00 95.56 91 ASP A N 1
ATOM 699 C CA . ASP A 1 91 ? -10.571 -1.199 15.775 1.00 95.56 91 ASP A CA 1
ATOM 700 C C . ASP A 1 91 ? -10.938 -0.603 17.134 1.00 95.56 91 ASP A C 1
ATOM 702 O O . ASP A 1 91 ? -11.286 -1.322 18.078 1.00 95.56 91 ASP A O 1
ATOM 706 N N . LYS A 1 92 ? -10.836 0.723 17.240 1.00 94.31 92 LYS A N 1
ATOM 707 C CA . LYS A 1 92 ? -11.014 1.458 18.494 1.00 94.31 92 LYS A CA 1
ATOM 708 C C . LYS A 1 92 ? -12.413 2.049 18.658 1.00 94.31 92 LYS A C 1
ATOM 710 O O . LYS A 1 92 ? -12.691 2.620 19.704 1.00 94.31 92 LYS A O 1
ATOM 715 N N . ARG A 1 93 ? -13.345 1.834 17.721 1.00 91.81 93 ARG A N 1
ATOM 716 C CA . ARG A 1 93 ? -14.702 2.433 17.753 1.00 91.81 93 ARG A CA 1
ATOM 717 C C . ARG A 1 93 ? -15.501 2.165 19.033 1.00 91.81 93 ARG A C 1
ATOM 719 O O . ARG A 1 93 ? -16.369 2.949 19.396 1.00 91.81 93 ARG A O 1
ATOM 726 N N . ASN A 1 94 ? -15.232 1.049 19.712 1.00 89.19 94 ASN A N 1
ATOM 727 C CA . ASN A 1 94 ? -15.887 0.676 20.972 1.00 89.19 94 ASN A CA 1
ATOM 728 C C . ASN A 1 94 ? -14.957 0.787 22.192 1.00 89.19 94 ASN A C 1
ATOM 730 O O . ASN A 1 94 ? -15.285 0.270 23.262 1.00 89.19 94 ASN A O 1
ATOM 734 N N . ASN A 1 95 ? -13.788 1.408 22.039 1.00 88.62 95 ASN A N 1
ATOM 735 C CA . ASN A 1 95 ? -12.818 1.543 23.110 1.00 88.62 95 ASN A CA 1
ATOM 736 C C . ASN A 1 95 ? -13.159 2.757 23.985 1.00 88.62 95 ASN A C 1
ATOM 738 O O . ASN A 1 95 ? -12.987 3.903 23.587 1.00 88.62 95 ASN A O 1
ATOM 742 N N . SER A 1 96 ? -13.616 2.502 25.213 1.00 79.12 96 SER A N 1
ATOM 743 C CA . SER A 1 96 ? -13.916 3.555 26.191 1.00 79.12 96 SER A CA 1
ATOM 744 C C . SER A 1 96 ? -12.681 4.298 26.710 1.00 79.12 96 SER A C 1
ATOM 746 O O . SER A 1 96 ? -12.835 5.305 27.395 1.00 79.12 96 SER A O 1
ATOM 748 N N . GLU A 1 97 ? -11.482 3.781 26.437 1.00 84.44 97 GLU A N 1
ATOM 749 C CA . GLU A 1 97 ? -10.194 4.351 26.842 1.00 84.44 97 GLU A CA 1
ATOM 750 C C . GLU A 1 97 ? -9.461 5.039 25.676 1.00 84.44 97 GLU A C 1
ATOM 752 O O . GLU A 1 97 ? -8.284 5.351 25.812 1.00 84.44 97 GLU A O 1
ATOM 757 N N . GLN A 1 98 ? -10.124 5.269 24.533 1.00 82.31 98 GLN A N 1
ATOM 758 C CA . GLN A 1 98 ? -9.517 5.970 23.396 1.00 82.31 98 GLN A CA 1
ATOM 759 C C . GLN A 1 98 ? -9.111 7.398 23.794 1.00 82.31 98 GLN A C 1
ATOM 761 O O . GLN A 1 98 ? -9.933 8.173 24.294 1.00 82.31 98 GLN A O 1
ATOM 766 N N . GLU A 1 99 ? -7.840 7.739 23.575 1.00 85.56 99 GLU A N 1
ATOM 767 C CA . GLU A 1 99 ? -7.330 9.087 23.832 1.00 85.56 99 GLU A CA 1
ATOM 768 C C . GLU A 1 99 ? -7.751 10.060 22.717 1.00 85.56 99 GLU A C 1
ATOM 770 O O . GLU A 1 99 ? -7.985 9.677 21.567 1.00 85.56 99 GLU A O 1
ATOM 775 N N . GLU A 1 100 ? -7.867 11.346 23.057 1.00 83.06 100 GLU A N 1
ATOM 776 C CA . GLU A 1 100 ? -8.186 12.392 22.083 1.00 83.06 100 GLU A CA 1
ATOM 777 C C . GLU A 1 100 ? -7.072 12.485 21.027 1.00 83.06 100 GLU A C 1
ATOM 779 O O . GLU A 1 100 ? -5.907 12.694 21.364 1.00 83.06 100 GLU A O 1
ATOM 784 N N . GLY A 1 101 ? -7.437 12.338 19.751 1.00 84.94 101 GLY A N 1
ATOM 785 C CA . GLY A 1 101 ? -6.497 12.351 18.627 1.00 84.94 101 GLY A CA 1
ATOM 786 C C . GLY A 1 101 ? -5.958 10.978 18.212 1.00 84.94 101 GLY A C 1
ATOM 787 O O . GLY A 1 101 ? -5.135 10.919 17.304 1.00 84.94 101 GLY A O 1
ATOM 788 N N . GLU A 1 102 ? -6.401 9.878 18.833 1.00 91.88 102 GLU A N 1
ATOM 789 C CA . GLU A 1 102 ? -6.132 8.541 18.295 1.00 91.88 102 GLU A CA 1
ATOM 790 C C . GLU A 1 102 ? -7.090 8.182 17.150 1.00 91.88 102 GLU A C 1
ATOM 792 O O . GLU A 1 102 ? -8.292 8.447 17.273 1.00 91.88 102 GLU A O 1
ATOM 797 N N . PRO A 1 103 ? -6.613 7.477 16.107 1.00 94.56 103 PRO A N 1
ATOM 798 C CA . PRO A 1 103 ? -7.471 7.029 15.018 1.00 94.56 103 PRO A CA 1
ATOM 799 C C . PRO A 1 103 ? -8.536 6.050 15.516 1.00 94.56 103 PRO A C 1
ATOM 801 O O . PRO A 1 103 ? -8.280 5.208 16.383 1.00 94.56 103 PRO A O 1
ATOM 804 N N . VAL A 1 104 ? -9.737 6.118 14.938 1.00 95.81 104 VAL A N 1
ATOM 805 C CA . VAL A 1 104 ? -10.838 5.194 15.272 1.00 95.81 104 VAL A CA 1
ATOM 806 C C . VAL A 1 104 ? -10.596 3.792 14.716 1.00 95.81 104 VAL A C 1
ATOM 808 O O . VAL A 1 104 ? -11.127 2.811 15.243 1.00 95.81 104 VAL A O 1
ATOM 811 N N . PHE A 1 105 ? -9.796 3.695 13.655 1.00 97.12 105 PHE A N 1
ATOM 812 C CA . PHE A 1 105 ? -9.393 2.448 13.024 1.00 97.12 105 PHE A CA 1
ATOM 813 C C . PHE A 1 105 ? -8.005 2.615 12.404 1.00 97.12 105 PHE A C 1
ATOM 815 O O . PHE A 1 105 ? -7.764 3.574 11.671 1.00 97.12 105 PHE A O 1
ATOM 822 N N . SER A 1 106 ? -7.095 1.686 12.684 1.00 96.94 106 SER A N 1
ATOM 823 C CA . SER A 1 106 ? -5.736 1.702 12.143 1.00 96.94 106 SER A CA 1
ATOM 824 C C . SER A 1 106 ? -5.269 0.310 11.772 1.00 96.94 106 SER A C 1
ATOM 826 O O . SER A 1 106 ? -5.691 -0.699 12.337 1.00 96.94 106 SER A O 1
ATOM 828 N N . THR A 1 107 ? -4.403 0.257 10.775 1.00 97.81 107 THR A N 1
ATOM 829 C CA . THR A 1 107 ? -3.940 -0.984 10.172 1.00 97.81 107 THR A CA 1
ATOM 830 C C . THR A 1 107 ? -2.480 -0.833 9.818 1.00 97.81 107 THR A C 1
ATOM 832 O O . THR A 1 107 ? -2.060 0.247 9.411 1.00 97.81 107 THR A O 1
ATOM 835 N N . GLU A 1 108 ? -1.706 -1.895 9.990 1.00 97.94 108 GLU A N 1
ATOM 836 C CA . GLU A 1 108 ? -0.260 -1.845 9.808 1.00 97.94 108 GLU A CA 1
ATOM 837 C C . GLU A 1 108 ? 0.229 -3.091 9.073 1.00 97.94 108 GLU A C 1
ATOM 839 O O . GLU A 1 108 ? -0.116 -4.217 9.445 1.00 97.94 108 GLU A O 1
ATOM 844 N N . LEU A 1 109 ? 1.066 -2.895 8.053 1.00 97.94 109 LEU A N 1
ATOM 845 C CA . LEU A 1 109 ? 1.985 -3.920 7.573 1.00 97.94 109 LEU A CA 1
ATOM 846 C C . LEU A 1 109 ? 3.358 -3.696 8.195 1.00 97.94 109 LEU A C 1
ATOM 848 O O . LEU A 1 109 ? 3.939 -2.618 8.069 1.00 97.94 109 LEU A O 1
ATOM 852 N N . PHE A 1 110 ? 3.879 -4.749 8.821 1.00 97.25 110 PHE A N 1
ATOM 853 C CA . PHE A 1 110 ? 5.111 -4.692 9.594 1.00 97.25 110 PHE A CA 1
ATOM 854 C C . PHE A 1 110 ? 6.090 -5.801 9.210 1.00 97.25 110 PHE A C 1
ATOM 856 O O . PHE A 1 110 ? 5.703 -6.958 9.040 1.00 97.25 110 PHE A O 1
ATOM 863 N N . SER A 1 111 ? 7.377 -5.480 9.116 1.00 96.19 111 SER A N 1
ATOM 864 C CA . SER A 1 111 ? 8.464 -6.463 9.008 1.00 96.19 111 SER A CA 1
ATOM 865 C C . SER A 1 111 ? 9.785 -5.829 9.435 1.00 96.19 111 SER A C 1
ATOM 867 O O . SER A 1 111 ? 9.978 -4.632 9.282 1.00 96.19 111 SER A O 1
ATOM 869 N N . ILE A 1 112 ? 10.752 -6.634 9.879 1.00 92.81 112 ILE A N 1
ATOM 870 C CA . ILE A 1 112 ? 12.109 -6.159 10.191 1.00 92.81 112 ILE A CA 1
ATOM 871 C C . ILE A 1 112 ? 13.119 -6.888 9.303 1.00 92.81 112 ILE A C 1
ATOM 873 O O . ILE A 1 112 ? 13.132 -8.119 9.237 1.00 92.81 112 ILE A O 1
ATOM 877 N N . SER A 1 113 ? 13.975 -6.138 8.611 1.00 84.75 113 SER A N 1
ATOM 878 C CA . SER A 1 113 ? 15.065 -6.692 7.809 1.00 84.75 113 SER A CA 1
ATOM 879 C C . SER A 1 113 ? 16.224 -7.159 8.707 1.00 84.75 113 SER A C 1
ATOM 881 O O . SER A 1 113 ? 16.425 -6.628 9.801 1.00 84.75 113 SER A O 1
ATOM 883 N N . PRO A 1 114 ? 17.084 -8.092 8.254 1.00 79.44 114 PRO A N 1
ATOM 884 C CA . PRO A 1 114 ? 18.285 -8.484 9.001 1.00 79.44 114 PRO A CA 1
ATOM 885 C C . PRO A 1 114 ? 19.260 -7.334 9.296 1.00 79.44 114 PRO A C 1
ATOM 887 O O . PRO A 1 114 ? 20.151 -7.485 10.131 1.00 79.44 114 PRO A O 1
ATOM 890 N N . ARG A 1 115 ? 19.130 -6.202 8.591 1.00 80.44 115 ARG A N 1
ATOM 891 C CA . ARG A 1 115 ? 19.936 -4.992 8.799 1.00 80.44 115 ARG A CA 1
ATOM 892 C C . ARG A 1 115 ? 19.290 -4.014 9.786 1.00 80.44 115 ARG A C 1
ATOM 894 O O . ARG A 1 115 ? 19.893 -2.983 10.064 1.00 80.44 115 ARG A O 1
ATOM 901 N N . GLY A 1 116 ? 18.113 -4.351 10.317 1.00 79.62 116 GLY A N 1
ATOM 902 C CA . GLY A 1 116 ? 17.321 -3.493 11.194 1.00 79.62 116 GLY A CA 1
ATOM 903 C C . GLY A 1 116 ? 16.483 -2.453 10.449 1.00 79.62 116 GLY A C 1
ATOM 904 O O . GLY A 1 116 ? 16.055 -1.495 11.074 1.00 79.62 116 GLY A O 1
ATOM 905 N N . GLU A 1 117 ? 16.277 -2.602 9.134 1.00 85.62 117 GLU A N 1
ATOM 906 C CA . GLU A 1 117 ? 15.361 -1.731 8.383 1.00 85.62 117 GLU A CA 1
ATOM 907 C C . GLU A 1 117 ? 13.930 -2.221 8.605 1.00 85.62 117 GLU A C 1
ATOM 909 O O . GLU A 1 117 ? 13.622 -3.390 8.352 1.00 85.62 117 GLU A O 1
ATOM 914 N N . GLU A 1 118 ? 13.054 -1.341 9.060 1.00 89.94 118 GLU A N 1
ATOM 915 C CA . GLU A 1 118 ? 11.677 -1.685 9.399 1.00 89.94 118 GLU A CA 1
ATOM 916 C C . GLU A 1 118 ? 10.748 -1.307 8.245 1.00 89.94 118 GLU A C 1
ATOM 918 O O . GLU A 1 118 ? 10.774 -0.183 7.753 1.00 89.94 118 GLU A O 1
ATOM 923 N N . LEU A 1 119 ? 9.924 -2.262 7.821 1.00 93.00 119 LEU A N 1
ATOM 924 C CA . LEU A 1 119 ? 8.670 -1.963 7.153 1.00 93.00 119 LEU A CA 1
ATOM 925 C C . LEU A 1 119 ? 7.687 -1.585 8.257 1.00 93.00 119 LEU A C 1
ATOM 927 O O . LEU A 1 119 ? 7.393 -2.422 9.107 1.00 93.00 119 LEU A O 1
ATOM 931 N N . CYS A 1 120 ? 7.208 -0.348 8.219 1.00 94.00 120 CYS A N 1
ATOM 932 C CA . CYS A 1 120 ? 6.137 0.169 9.060 1.00 94.00 120 CYS A CA 1
ATOM 933 C C . CYS A 1 120 ? 5.222 0.992 8.154 1.00 94.00 120 CYS A C 1
ATOM 935 O O . CYS A 1 120 ? 5.485 2.162 7.882 1.00 94.00 120 CYS A O 1
ATOM 937 N N . TYR A 1 121 ? 4.214 0.335 7.587 1.00 96.81 121 TYR A N 1
ATOM 938 C CA . TYR A 1 121 ? 3.268 0.971 6.678 1.00 96.81 121 TYR A CA 1
ATOM 939 C C . TYR A 1 121 ? 1.894 0.970 7.313 1.00 96.81 121 TYR A C 1
ATOM 941 O O . TYR A 1 121 ? 1.298 -0.092 7.498 1.00 96.81 121 TYR A O 1
ATOM 949 N N . VAL A 1 122 ? 1.422 2.165 7.652 1.00 96.75 122 VAL A N 1
ATOM 950 C CA . VAL A 1 122 ? 0.201 2.368 8.421 1.00 96.75 122 VAL A CA 1
ATOM 951 C C . VAL A 1 122 ? -0.825 3.083 7.560 1.00 96.75 122 VAL A C 1
ATOM 953 O O . VAL A 1 122 ? -0.528 4.123 6.982 1.00 96.75 122 VAL A O 1
ATOM 956 N N . LEU A 1 123 ? -2.038 2.537 7.524 1.00 97.25 123 LEU A N 1
ATOM 957 C CA . LEU A 1 123 ? -3.224 3.261 7.083 1.00 97.25 123 LEU A CA 1
ATOM 958 C C . LEU A 1 123 ? -4.193 3.374 8.254 1.00 97.25 123 LEU A C 1
ATOM 960 O O . LEU A 1 123 ? -4.492 2.378 8.923 1.00 97.25 123 LEU A O 1
ATOM 964 N N . SER A 1 124 ? -4.705 4.576 8.481 1.00 96.75 124 SER A N 1
ATOM 965 C CA . SER A 1 124 ? -5.643 4.871 9.559 1.00 96.75 124 SER A CA 1
ATOM 966 C C . SER A 1 124 ? -6.700 5.873 9.123 1.00 96.75 124 SER A C 1
ATOM 968 O O . SER A 1 124 ? -6.526 6.584 8.139 1.00 96.75 124 SER A O 1
ATOM 970 N N . CYS A 1 125 ? -7.791 5.932 9.876 1.00 95.88 125 CYS A N 1
ATOM 971 C CA . CYS A 1 125 ? -8.795 6.973 9.733 1.00 95.88 125 CYS A CA 1
ATOM 972 C C . CYS A 1 125 ? -9.298 7.435 11.101 1.00 95.88 125 CYS A C 1
ATOM 974 O O . CYS A 1 125 ? -9.355 6.650 12.056 1.00 95.88 125 CYS A O 1
ATOM 976 N N . ASP A 1 126 ? -9.714 8.697 11.157 1.00 94.62 126 ASP A N 1
ATOM 977 C CA . ASP A 1 126 ? -10.217 9.344 12.372 1.00 94.62 126 ASP A CA 1
ATOM 978 C C . ASP A 1 126 ? -11.750 9.357 12.417 1.00 94.62 126 ASP A C 1
ATOM 980 O O . ASP A 1 126 ? -12.347 9.486 13.484 1.00 94.62 126 ASP A O 1
ATOM 984 N N . GLU A 1 127 ? -12.406 9.153 11.271 1.00 93.81 127 GLU A N 1
ATOM 985 C CA . GLU A 1 127 ? -13.858 9.200 11.152 1.00 93.81 127 GLU A CA 1
ATOM 986 C C . GLU A 1 127 ? -14.454 7.819 10.836 1.00 93.81 127 GLU A C 1
ATOM 988 O O . GLU A 1 127 ? -14.014 7.095 9.943 1.00 93.81 127 GLU A O 1
ATOM 993 N N . GLU A 1 128 ? -15.539 7.447 11.526 1.00 94.25 128 GLU A N 1
ATOM 994 C CA . GLU A 1 128 ? -16.142 6.109 11.390 1.00 94.25 128 GLU A CA 1
ATOM 995 C C . GLU A 1 128 ? -16.618 5.796 9.957 1.00 94.25 128 GLU A C 1
ATOM 997 O O . GLU A 1 128 ? -16.613 4.641 9.526 1.00 94.25 128 GLU A O 1
ATOM 1002 N N . HIS A 1 129 ? -17.017 6.816 9.194 1.00 95.81 129 HIS A N 1
ATOM 1003 C CA . HIS A 1 129 ? -17.499 6.639 7.824 1.00 95.81 129 HIS A CA 1
ATOM 1004 C C . HIS A 1 129 ? -16.388 6.275 6.821 1.00 95.81 129 HIS A C 1
ATOM 1006 O O . HIS A 1 129 ? -16.703 5.790 5.734 1.00 95.81 129 HIS A O 1
ATOM 1012 N N . GLU A 1 130 ? -15.117 6.473 7.181 1.00 96.00 130 GLU A N 1
ATOM 1013 C CA . GLU A 1 130 ? -13.942 6.153 6.357 1.00 96.00 130 GLU A CA 1
ATOM 1014 C C . GLU A 1 130 ? -13.457 4.712 6.569 1.00 96.00 130 GLU A C 1
ATOM 1016 O O . GLU A 1 130 ? -12.809 4.132 5.697 1.00 96.00 130 GLU A O 1
ATOM 1021 N N . VAL A 1 131 ? -13.839 4.091 7.690 1.00 97.31 131 VAL A N 1
ATOM 1022 C CA . VAL A 1 131 ? -13.450 2.724 8.076 1.00 97.31 131 VAL A CA 1
ATOM 1023 C C . VAL A 1 131 ? -13.653 1.692 6.957 1.00 97.31 131 VAL A C 1
ATOM 1025 O O . VAL A 1 131 ? -12.745 0.886 6.742 1.00 97.31 131 VAL A O 1
ATOM 1028 N N . PRO A 1 132 ? -14.770 1.680 6.195 1.00 97.62 132 PRO A N 1
ATOM 1029 C CA . PRO A 1 132 ? -14.947 0.718 5.107 1.00 97.62 132 PRO A CA 1
ATOM 1030 C C . PRO A 1 132 ? -13.865 0.797 4.021 1.00 97.62 132 PRO A C 1
ATOM 1032 O O . PRO A 1 132 ? -13.543 -0.221 3.411 1.00 97.62 132 PRO A O 1
ATOM 1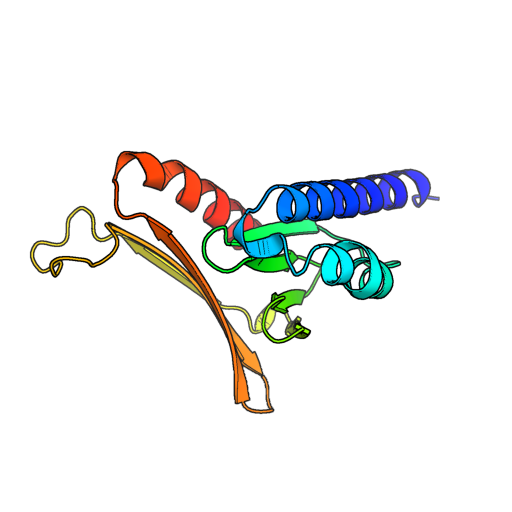035 N N . THR A 1 133 ? -13.291 1.979 3.780 1.00 96.19 133 THR A N 1
ATOM 1036 C CA . THR A 1 133 ? -12.195 2.162 2.819 1.00 96.19 133 THR A CA 1
ATOM 1037 C C . THR A 1 133 ? -10.943 1.439 3.306 1.00 96.19 133 THR A C 1
ATOM 1039 O O . THR A 1 133 ? -10.415 0.591 2.590 1.00 96.19 133 THR A O 1
ATOM 1042 N N . ILE A 1 134 ? -10.533 1.676 4.557 1.00 96.94 134 ILE A N 1
ATOM 1043 C CA . ILE A 1 134 ? -9.353 1.026 5.150 1.00 96.94 134 ILE A CA 1
ATOM 1044 C C . ILE A 1 134 ? -9.567 -0.493 5.293 1.00 96.94 134 ILE A C 1
ATOM 1046 O O . ILE A 1 134 ? -8.657 -1.289 5.070 1.00 96.9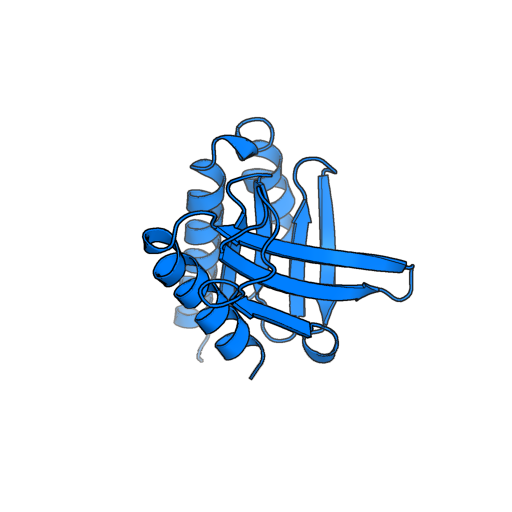4 134 ILE A O 1
ATOM 1050 N N . GLN A 1 135 ? -10.794 -0.933 5.591 1.00 97.69 135 GLN A N 1
ATOM 1051 C CA . GLN A 1 135 ? -11.142 -2.357 5.631 1.00 97.69 135 GLN A CA 1
ATOM 1052 C C . GLN A 1 135 ? -10.990 -3.051 4.273 1.00 97.69 135 GLN A C 1
ATOM 1054 O O . GLN A 1 135 ? -10.571 -4.210 4.233 1.00 97.69 135 GLN A O 1
ATOM 1059 N N . ASN A 1 136 ? -11.317 -2.371 3.169 1.00 97.50 136 ASN A N 1
ATOM 1060 C CA . ASN A 1 136 ? -11.108 -2.920 1.829 1.00 97.50 136 ASN A CA 1
ATOM 1061 C C . ASN A 1 136 ? -9.614 -3.082 1.516 1.00 97.50 136 ASN A C 1
ATOM 1063 O O . ASN A 1 136 ? -9.227 -4.126 0.989 1.00 97.50 136 ASN A O 1
ATOM 1067 N N . GLU A 1 137 ? -8.778 -2.111 1.896 1.00 96.56 137 GLU A N 1
ATOM 1068 C CA . GLU A 1 137 ? -7.321 -2.215 1.743 1.00 96.56 137 GLU A CA 1
ATOM 1069 C C . GLU A 1 137 ? -6.756 -3.402 2.524 1.00 96.56 137 GLU A C 1
ATOM 1071 O O . GLU A 1 137 ? -6.108 -4.286 1.959 1.00 96.56 137 GLU A O 1
ATOM 1076 N N . VAL A 1 138 ? -7.105 -3.519 3.806 1.00 97.06 138 VAL A N 1
ATOM 1077 C CA . VAL A 1 138 ? -6.667 -4.657 4.623 1.00 97.06 138 VAL A CA 1
ATOM 1078 C C . VAL A 1 138 ? -7.184 -5.989 4.101 1.00 97.06 138 VAL A C 1
ATOM 1080 O O . VAL A 1 138 ? -6.463 -6.986 4.159 1.00 97.06 138 VAL A O 1
ATOM 1083 N N . ALA A 1 139 ? -8.406 -6.052 3.568 1.00 97.75 139 ALA A N 1
ATOM 1084 C CA . ALA A 1 139 ? -8.907 -7.275 2.951 1.00 97.75 139 ALA A CA 1
ATOM 1085 C C . ALA A 1 139 ? -8.023 -7.710 1.768 1.00 97.75 139 ALA A C 1
ATOM 1087 O O . ALA A 1 139 ? -7.737 -8.904 1.630 1.00 97.75 139 ALA A O 1
ATOM 1088 N N . ASN A 1 140 ? -7.528 -6.760 0.966 1.00 96.31 140 ASN A N 1
ATOM 1089 C CA . ASN A 1 140 ? -6.565 -7.034 -0.101 1.00 96.31 140 ASN A CA 1
ATOM 1090 C C . ASN A 1 140 ? -5.223 -7.523 0.466 1.00 96.31 140 ASN A C 1
ATOM 1092 O O . ASN A 1 140 ? -4.680 -8.514 -0.030 1.00 96.31 140 ASN A O 1
ATOM 1096 N N . TRP A 1 141 ? -4.714 -6.896 1.532 1.00 97.62 141 TRP A N 1
ATOM 1097 C CA . TRP A 1 141 ? -3.457 -7.307 2.172 1.00 97.62 141 TRP A CA 1
ATOM 1098 C C . TRP A 1 141 ? -3.551 -8.719 2.752 1.00 97.62 141 TRP A C 1
ATOM 1100 O O . TRP A 1 141 ? -2.684 -9.556 2.506 1.00 97.62 141 TRP A O 1
ATOM 1110 N N . LEU A 1 142 ? -4.634 -9.025 3.470 1.00 97.31 142 LEU A N 1
ATOM 1111 C CA . LEU A 1 142 ? -4.898 -10.352 4.022 1.00 97.31 142 LEU A CA 1
ATOM 1112 C C . LEU A 1 142 ? -5.074 -11.390 2.915 1.00 97.31 142 LEU A C 1
ATOM 1114 O O . LEU A 1 142 ? -4.550 -12.498 3.035 1.00 97.31 142 LEU A O 1
ATOM 1118 N N . SER A 1 143 ? -5.764 -11.044 1.825 1.00 96.88 143 SER A N 1
ATOM 1119 C CA . SER A 1 143 ? -5.874 -11.927 0.663 1.00 96.88 143 SER A CA 1
ATOM 1120 C C . SER A 1 143 ? -4.520 -12.195 0.015 1.00 96.88 143 SER A C 1
ATOM 1122 O O . SER A 1 143 ? -4.338 -13.268 -0.550 1.00 96.88 143 SER A O 1
ATOM 1124 N N . TRP A 1 144 ? -3.594 -11.237 0.050 1.00 97.00 144 TRP A N 1
ATOM 1125 C CA . TRP A 1 144 ? -2.242 -11.438 -0.449 1.00 97.00 144 TRP A CA 1
ATOM 1126 C C . TRP A 1 144 ? -1.377 -12.240 0.523 1.00 97.00 144 TRP A C 1
ATOM 1128 O O . TRP A 1 144 ? -0.541 -13.006 0.066 1.00 97.00 144 TRP A O 1
ATOM 1138 N N . LEU A 1 145 ? -1.564 -12.098 1.838 1.00 96.31 145 LEU A N 1
ATOM 1139 C CA . LEU A 1 145 ? -0.810 -12.833 2.859 1.00 96.31 145 LEU A CA 1
ATOM 1140 C C . LEU A 1 145 ? -1.188 -14.319 2.941 1.00 96.31 145 LEU A C 1
ATOM 1142 O O . LEU A 1 145 ? -0.336 -15.122 3.334 1.00 96.31 145 LEU A O 1
ATOM 1146 N N . ASN A 1 146 ? -2.387 -14.715 2.493 1.00 92.00 146 ASN A N 1
ATOM 1147 C CA . ASN A 1 146 ? -2.918 -16.095 2.535 1.00 92.00 146 ASN A CA 1
ATOM 1148 C C . ASN A 1 146 ? -2.992 -16.802 1.169 1.00 92.00 146 ASN A C 1
ATOM 1150 O O . ASN A 1 146 ? -3.040 -18.050 1.169 1.00 92.00 146 ASN A O 1
#

pLDDT: mean 91.64, std 8.68, range [41.28, 98.06]

Foldseek 3Di:
DPPPVQVVVQVVQLVVVLVVLCPAPLCVVQNCLSVPVVSVVCVPFRFPHKDADSVNSWIWTFGQFWIWIQRSVVSDIDIGGLVFKDKDKDQCCPPPPDDPPDFNIKMWIWGADPVRDIRTDMDTHRDPVCVVVVVVVVVVVVVSSD

Radius of gyration: 16.16 Å; chains: 1; bounding box: 37×38×51 Å

Secondary structure (DSSP, 8-state):
---HHHHHHHHHHHHHHHHHHHT-GGGGGGHHIIIIIIHHHTTT----EEEE-TTT--EEEE-SSEEEEEETTTTEEEEEEGGG-EEEEEE-TT-TTPPTT--SEEEEEEEE-TTSPEEEEEEEESSGGGHHHHHHHHHHHHHHH-

Sequence (146 aa):
MQSGSDSALSQLRVQEFLDEVCNLESCENHISWYNVDVATMLEGCKIRGHSTNPDDGTAIIFLNESVVVCDPKEGSMQHYPRGMVHCFVDDKRNNSEQEEGEPVFSTELFSISPRGEELCYVLSCDEEHEVPTIQNEVANWLSWLN